Protein AF-A0A7W0QBA7-F1 (afdb_monomer_lite)

pLDDT: mean 81.93, std 11.98, range [43.34, 96.75]

Structure (mmCIF, N/CA/C/O backbone):
data_AF-A0A7W0QBA7-F1
#
_entry.id   AF-A0A7W0QBA7-F1
#
loop_
_atom_site.group_PDB
_atom_site.id
_atom_site.type_symbol
_atom_site.label_atom_id
_atom_site.label_alt_id
_atom_site.label_comp_id
_atom_site.label_asym_id
_atom_site.label_entity_id
_atom_site.label_seq_id
_atom_site.pdbx_PDB_ins_code
_atom_site.Cartn_x
_atom_site.Cartn_y
_atom_site.Cartn_z
_atom_site.occupancy
_atom_site.B_iso_or_equiv
_atom_site.auth_seq_id
_atom_site.auth_comp_id
_atom_site.auth_asym_id
_atom_site.auth_atom_id
_atom_site.pdbx_PDB_model_num
ATOM 1 N N . MET A 1 1 ? 15.907 11.287 4.618 1.00 43.34 1 MET A N 1
ATOM 2 C CA . MET A 1 1 ? 14.484 11.413 4.998 1.00 43.34 1 MET A CA 1
ATOM 3 C C . MET A 1 1 ? 13.878 12.520 4.151 1.00 43.34 1 MET A C 1
ATOM 5 O O . MET A 1 1 ? 14.626 13.444 3.851 1.00 43.34 1 MET A O 1
ATOM 9 N N . PRO A 1 2 ? 12.594 12.474 3.752 1.00 50.78 2 PRO A N 1
ATOM 10 C CA . PRO A 1 2 ? 11.915 13.724 3.436 1.00 50.78 2 PRO A CA 1
ATOM 11 C C . PRO A 1 2 ? 12.021 14.615 4.677 1.00 50.78 2 PRO A C 1
ATOM 13 O O . PRO A 1 2 ? 11.718 14.155 5.773 1.00 50.78 2 PRO A O 1
ATOM 16 N N . GLU A 1 3 ? 12.474 15.858 4.522 1.00 57.41 3 GLU A N 1
ATOM 17 C CA . GLU A 1 3 ? 12.770 16.772 5.644 1.00 57.41 3 GLU A CA 1
ATOM 18 C C . GLU A 1 3 ? 11.586 17.010 6.598 1.00 57.41 3 GLU A C 1
ATOM 20 O O . GLU A 1 3 ? 11.769 17.530 7.690 1.00 57.41 3 GLU A O 1
ATOM 25 N N . ARG A 1 4 ? 10.367 16.618 6.207 1.00 52.72 4 ARG A N 1
ATOM 26 C CA . ARG A 1 4 ? 9.116 16.909 6.919 1.00 52.72 4 ARG A CA 1
ATOM 27 C C . ARG A 1 4 ? 8.508 15.734 7.693 1.00 52.72 4 ARG A C 1
ATOM 29 O O . ARG A 1 4 ? 7.383 15.869 8.148 1.00 52.72 4 ARG A O 1
ATOM 36 N N . ALA A 1 5 ? 9.199 14.600 7.820 1.00 52.69 5 ALA A N 1
ATOM 37 C CA . ALA A 1 5 ? 8.672 13.432 8.542 1.00 52.69 5 ALA A CA 1
ATOM 38 C C . ALA A 1 5 ? 9.709 12.801 9.494 1.00 52.69 5 ALA A C 1
ATOM 40 O O . ALA A 1 5 ? 10.069 11.637 9.313 1.00 52.69 5 ALA A O 1
ATOM 41 N N . PRO A 1 6 ? 10.232 13.544 10.492 1.00 54.53 6 PRO A N 1
ATOM 42 C CA . PRO A 1 6 ? 11.179 12.997 11.467 1.00 54.53 6 PRO A CA 1
ATOM 43 C C . PRO A 1 6 ? 10.568 11.907 12.371 1.00 54.53 6 PRO A C 1
ATOM 45 O O . PRO A 1 6 ? 11.321 11.201 13.034 1.00 54.53 6 PRO A O 1
ATOM 48 N N . GLY A 1 7 ? 9.235 11.754 12.381 1.00 55.09 7 GLY A N 1
ATOM 49 C CA . GLY A 1 7 ? 8.490 10.814 13.226 1.00 55.09 7 GLY A CA 1
ATOM 50 C C . GLY A 1 7 ? 8.152 9.455 12.608 1.00 55.09 7 GLY A C 1
ATOM 51 O O . GLY A 1 7 ? 7.595 8.631 13.323 1.00 55.09 7 GLY A O 1
ATOM 52 N N . ALA A 1 8 ? 8.502 9.198 11.337 1.00 58.41 8 ALA A N 1
ATOM 53 C CA . ALA A 1 8 ? 8.069 7.997 10.613 1.00 58.41 8 ALA A CA 1
ATOM 54 C C . ALA A 1 8 ? 8.281 6.710 11.429 1.00 58.41 8 ALA A C 1
ATOM 56 O O . ALA A 1 8 ? 9.407 6.232 11.593 1.00 58.41 8 ALA A O 1
ATOM 57 N N . SER A 1 9 ? 7.174 6.148 11.909 1.00 68.69 9 SER A N 1
ATOM 58 C CA . SER A 1 9 ? 7.150 4.977 12.784 1.00 68.69 9 SER A CA 1
ATOM 59 C C . SER A 1 9 ? 7.519 3.681 12.057 1.00 68.69 9 SER A C 1
ATOM 61 O O . SER A 1 9 ? 7.937 2.717 12.699 1.00 68.69 9 SER A O 1
ATOM 63 N N . LEU A 1 10 ? 7.445 3.652 10.719 1.00 77.38 10 LEU A N 1
ATOM 64 C CA . LEU A 1 10 ? 7.872 2.509 9.915 1.00 77.38 10 LEU A CA 1
ATOM 65 C C . LEU A 1 10 ? 8.476 2.933 8.571 1.00 77.38 10 LEU A C 1
ATOM 67 O O . LEU A 1 10 ? 7.876 3.671 7.788 1.00 77.38 10 LEU A O 1
ATOM 71 N N . ARG A 1 11 ? 9.645 2.371 8.245 1.00 82.00 11 ARG A N 1
ATOM 72 C CA . ARG A 1 11 ? 10.256 2.488 6.918 1.00 82.00 11 ARG A CA 1
ATOM 73 C C . ARG A 1 11 ? 10.733 1.131 6.423 1.00 82.00 11 ARG A C 1
ATOM 75 O O . ARG A 1 11 ? 11.604 0.514 7.025 1.00 82.00 11 ARG A O 1
ATOM 82 N N . ILE A 1 12 ? 10.226 0.722 5.266 1.00 84.19 12 ILE A N 1
ATOM 83 C CA . ILE A 1 12 ? 10.642 -0.491 4.562 1.00 84.19 12 ILE A CA 1
ATOM 84 C C . ILE A 1 12 ? 11.197 -0.059 3.209 1.00 84.19 12 ILE A C 1
ATOM 86 O O . ILE A 1 12 ? 10.563 0.686 2.470 1.00 84.19 12 ILE A O 1
ATOM 90 N N . THR A 1 13 ? 12.414 -0.465 2.866 1.00 85.50 13 THR A N 1
ATOM 91 C CA . THR A 1 13 ? 12.974 -0.221 1.529 1.00 85.50 13 THR A CA 1
ATOM 92 C C . THR A 1 13 ? 13.579 -1.510 1.010 1.00 85.50 13 THR A C 1
ATOM 94 O O . THR A 1 13 ? 14.416 -2.107 1.677 1.00 85.50 13 THR A O 1
ATOM 97 N N . ALA A 1 14 ? 13.156 -1.920 -0.180 1.00 85.31 14 ALA A N 1
ATOM 98 C CA . ALA A 1 14 ? 13.616 -3.123 -0.844 1.00 85.31 14 ALA A CA 1
ATOM 99 C C . ALA A 1 14 ? 14.099 -2.773 -2.252 1.00 85.31 14 ALA A C 1
ATOM 101 O O . ALA A 1 14 ? 13.383 -2.158 -3.046 1.00 85.31 14 ALA A O 1
ATOM 102 N N . ARG A 1 15 ? 15.327 -3.184 -2.564 1.00 85.25 15 ARG A N 1
ATOM 103 C CA . ARG A 1 15 ? 15.776 -3.337 -3.948 1.00 85.25 15 ARG A CA 1
ATOM 104 C C . ARG A 1 15 ? 15.500 -4.775 -4.331 1.00 85.25 15 ARG A C 1
ATOM 106 O O . ARG A 1 15 ? 15.984 -5.681 -3.657 1.00 85.25 15 ARG A O 1
ATOM 113 N N . LEU A 1 16 ? 14.685 -4.972 -5.355 1.00 82.56 16 LEU A N 1
ATOM 114 C CA . LEU A 1 16 ? 14.249 -6.302 -5.739 1.00 82.56 16 LEU A CA 1
ATOM 115 C C . LEU A 1 16 ? 15.199 -6.819 -6.828 1.00 82.56 16 LEU A C 1
ATOM 117 O O . LEU A 1 16 ? 15.194 -6.266 -7.931 1.00 82.56 16 LEU A O 1
ATOM 121 N N . PRO A 1 17 ? 16.036 -7.841 -6.548 1.00 83.19 17 PRO A N 1
ATOM 122 C CA . PRO A 1 17 ? 16.798 -8.504 -7.601 1.00 83.19 17 PRO A CA 1
ATOM 123 C C . PRO A 1 17 ? 15.840 -9.158 -8.604 1.00 83.19 17 PRO A C 1
ATOM 125 O O . PRO A 1 17 ? 14.671 -9.390 -8.291 1.00 83.19 17 PRO A O 1
ATOM 128 N N . PHE A 1 18 ? 16.334 -9.472 -9.803 1.00 82.25 18 PHE A N 1
ATOM 129 C CA . PHE A 1 18 ? 15.514 -9.998 -10.899 1.00 82.25 18 PHE A CA 1
ATOM 130 C C . PHE A 1 18 ? 14.591 -11.150 -10.465 1.00 82.25 18 PHE A C 1
ATOM 132 O O . PHE A 1 18 ? 13.385 -11.076 -10.689 1.00 82.25 18 PHE A O 1
ATOM 139 N N . ASP A 1 19 ? 15.114 -12.141 -9.741 1.00 85.75 19 ASP A N 1
ATOM 140 C CA . ASP A 1 19 ? 14.324 -13.292 -9.288 1.00 85.75 19 ASP A CA 1
ATOM 141 C C . ASP A 1 19 ? 13.222 -12.908 -8.292 1.00 85.75 19 ASP A C 1
ATOM 143 O O . ASP A 1 19 ? 12.094 -13.391 -8.395 1.00 85.75 19 ASP A O 1
ATOM 147 N N . ALA A 1 20 ? 13.502 -11.980 -7.369 1.00 85.25 20 ALA A N 1
ATOM 148 C CA . ALA A 1 20 ? 12.498 -11.469 -6.435 1.00 85.25 20 ALA A CA 1
ATOM 149 C C . ALA A 1 20 ? 11.391 -10.699 -7.166 1.00 85.25 20 ALA A C 1
ATOM 151 O O . ALA A 1 20 ? 10.232 -10.750 -6.762 1.00 85.25 20 ALA A O 1
ATOM 152 N N . ARG A 1 21 ? 11.725 -10.022 -8.270 1.00 82.56 21 ARG A N 1
ATOM 153 C CA . ARG A 1 21 ? 10.746 -9.346 -9.131 1.00 82.56 21 ARG A CA 1
ATOM 154 C C . ARG A 1 21 ? 9.879 -10.339 -9.881 1.00 82.56 21 ARG A C 1
ATOM 156 O O . ARG A 1 21 ? 8.673 -10.142 -9.927 1.00 82.56 21 ARG A O 1
ATOM 163 N N . VAL A 1 22 ? 10.456 -11.417 -10.412 1.00 84.31 22 VAL A N 1
ATOM 164 C CA . VAL A 1 22 ? 9.692 -12.493 -11.063 1.00 84.31 22 VAL A CA 1
ATOM 165 C C . VAL A 1 22 ? 8.772 -13.190 -10.058 1.00 84.31 22 VAL A C 1
ATOM 167 O O . VAL A 1 22 ? 7.605 -13.440 -10.359 1.00 84.31 22 VAL A O 1
ATOM 170 N N . ALA A 1 23 ? 9.262 -13.474 -8.850 1.00 83.62 23 ALA A N 1
ATOM 171 C CA . ALA A 1 23 ? 8.455 -14.056 -7.784 1.00 83.62 23 ALA A CA 1
ATOM 172 C C . ALA A 1 23 ? 7.310 -13.121 -7.371 1.00 83.62 23 ALA A C 1
ATOM 174 O O . ALA A 1 23 ? 6.156 -13.551 -7.327 1.00 83.62 23 ALA A O 1
ATOM 175 N N . LEU A 1 24 ? 7.610 -11.835 -7.154 1.00 81.38 24 LEU A N 1
ATOM 176 C CA . LEU A 1 24 ? 6.609 -10.825 -6.825 1.00 81.38 24 LEU A CA 1
ATOM 177 C C . LEU A 1 24 ? 5.569 -10.718 -7.941 1.00 81.38 24 LEU A C 1
ATOM 179 O O . LEU A 1 24 ? 4.378 -10.804 -7.661 1.00 81.38 24 LEU A O 1
ATOM 183 N N . ALA A 1 25 ? 6.009 -10.617 -9.196 1.00 82.62 25 ALA A N 1
ATOM 184 C CA . ALA A 1 25 ? 5.168 -10.597 -10.388 1.00 82.62 25 ALA A CA 1
ATOM 185 C C . ALA A 1 25 ? 4.182 -11.769 -10.429 1.00 82.62 25 ALA A C 1
ATOM 187 O O . ALA A 1 25 ? 2.984 -11.563 -10.602 1.00 82.62 25 ALA A O 1
ATOM 188 N N . ARG A 1 26 ? 4.653 -12.993 -10.165 1.00 84.12 26 ARG A N 1
ATOM 189 C CA . ARG A 1 26 ? 3.795 -14.186 -10.106 1.00 84.12 26 ARG A CA 1
ATOM 190 C C . ARG A 1 26 ? 2.789 -14.142 -8.960 1.00 84.12 26 ARG A C 1
ATOM 192 O O . ARG A 1 26 ? 1.628 -14.462 -9.174 1.00 84.12 26 ARG A O 1
ATOM 199 N N . GLN A 1 27 ? 3.220 -13.749 -7.762 1.00 81.81 27 GLN A N 1
ATOM 200 C CA . GLN A 1 27 ? 2.350 -13.712 -6.579 1.00 81.81 27 GLN A CA 1
ATOM 201 C C . GLN A 1 27 ? 1.266 -12.640 -6.675 1.00 81.81 27 GLN A C 1
ATOM 203 O O . GLN A 1 27 ? 0.165 -12.815 -6.167 1.00 81.81 27 GLN A O 1
ATOM 208 N N . THR A 1 28 ? 1.590 -11.520 -7.314 1.00 73.56 28 THR A N 1
ATOM 209 C CA . THR A 1 28 ? 0.717 -10.342 -7.374 1.00 73.56 28 THR A CA 1
ATOM 210 C C . THR A 1 28 ? 0.006 -10.190 -8.718 1.00 73.56 28 THR A C 1
ATOM 212 O O . THR A 1 28 ? -0.803 -9.279 -8.878 1.00 73.56 28 THR A O 1
ATOM 215 N N . GLY A 1 29 ? 0.299 -11.061 -9.690 1.00 75.94 29 GLY A N 1
ATOM 216 C CA . GLY A 1 29 ? -0.197 -10.959 -11.064 1.00 75.94 29 GLY A CA 1
ATOM 217 C C . GLY A 1 29 ? 0.357 -9.753 -11.833 1.00 75.94 29 GLY A C 1
ATOM 218 O O . GLY A 1 29 ? -0.225 -9.346 -12.836 1.00 75.94 29 GLY A O 1
ATOM 219 N N . LEU A 1 30 ? 1.451 -9.143 -11.364 1.00 71.88 30 LEU A N 1
ATOM 220 C CA . LEU A 1 30 ? 2.077 -8.004 -12.034 1.00 71.88 30 LEU A CA 1
ATOM 221 C C . LEU A 1 30 ? 2.881 -8.507 -13.242 1.00 71.88 30 LEU A C 1
ATOM 223 O O . LEU A 1 30 ? 3.723 -9.381 -13.094 1.00 71.88 30 LEU A O 1
ATOM 227 N N . GLU A 1 31 ? 2.688 -7.927 -14.431 1.00 70.12 31 GLU A N 1
ATOM 228 C CA . GLU A 1 31 ? 3.501 -8.281 -15.614 1.00 70.12 31 GLU A CA 1
ATOM 229 C C . GLU A 1 31 ? 4.977 -7.882 -15.453 1.00 70.12 31 GLU A C 1
ATOM 231 O O . GLU A 1 31 ? 5.871 -8.534 -15.986 1.00 70.12 31 GLU A O 1
ATOM 236 N N . SER A 1 32 ? 5.233 -6.797 -14.718 1.00 75.62 32 SER A N 1
ATOM 237 C CA . SER A 1 32 ? 6.571 -6.331 -14.363 1.00 75.62 32 SER A CA 1
ATOM 238 C C . SER A 1 32 ? 6.547 -5.742 -12.957 1.00 75.62 32 SER A C 1
ATOM 240 O O . SER A 1 32 ? 5.783 -4.816 -12.670 1.00 75.62 32 SER A O 1
ATOM 242 N N . ALA A 1 33 ? 7.353 -6.312 -12.067 1.00 80.75 33 ALA A N 1
ATOM 243 C CA . ALA A 1 33 ? 7.516 -5.821 -10.707 1.00 80.75 33 ALA A CA 1
ATOM 244 C C . ALA A 1 33 ? 8.522 -4.656 -10.666 1.00 80.75 33 ALA A C 1
ATOM 246 O O . ALA A 1 33 ? 9.490 -4.657 -11.430 1.00 80.75 33 ALA A O 1
ATOM 247 N N . PRO A 1 34 ? 8.329 -3.672 -9.769 1.00 82.00 34 PRO A N 1
ATOM 248 C CA . PRO A 1 34 ? 9.211 -2.515 -9.690 1.00 82.00 34 PRO A CA 1
ATOM 249 C C . PRO A 1 34 ? 10.639 -2.924 -9.315 1.00 82.00 34 PRO A C 1
ATOM 251 O O . PRO A 1 34 ? 10.852 -3.852 -8.532 1.00 82.00 34 PRO A O 1
ATOM 254 N N . ALA A 1 35 ? 11.631 -2.204 -9.840 1.00 82.75 35 ALA A N 1
ATOM 255 C CA . ALA A 1 35 ? 13.036 -2.469 -9.526 1.00 82.75 35 ALA A CA 1
ATOM 256 C C . ALA A 1 35 ? 13.376 -2.114 -8.069 1.00 82.75 35 ALA A C 1
ATOM 258 O O . ALA A 1 35 ? 14.169 -2.786 -7.402 1.00 82.75 35 ALA A O 1
ATOM 259 N N . GLN A 1 36 ? 12.734 -1.065 -7.560 1.00 85.94 36 GLN A N 1
ATOM 260 C CA . GLN A 1 36 ? 12.857 -0.621 -6.183 1.00 85.94 36 GLN A CA 1
ATOM 261 C C . GLN A 1 36 ? 11.480 -0.269 -5.627 1.00 85.94 36 GLN A C 1
ATOM 263 O O . GLN A 1 36 ? 10.669 0.358 -6.308 1.00 85.94 36 GLN A O 1
ATOM 268 N N . LEU A 1 37 ? 11.258 -0.651 -4.371 1.00 87.19 37 LEU A N 1
ATOM 269 C CA . LEU A 1 37 ? 10.074 -0.320 -3.593 1.00 87.19 37 LEU A CA 1
ATOM 270 C C . LEU A 1 37 ? 10.510 0.318 -2.273 1.00 87.19 37 LEU A C 1
ATOM 272 O O . LEU A 1 37 ? 11.349 -0.225 -1.553 1.00 87.19 37 LEU A O 1
ATOM 276 N N . SER A 1 38 ? 9.945 1.471 -1.938 1.00 83.81 38 SER A N 1
ATOM 277 C CA . SER A 1 38 ? 10.137 2.105 -0.634 1.00 83.81 38 SER A CA 1
ATOM 278 C C . SER A 1 38 ? 8.783 2.474 -0.053 1.00 83.81 38 SER A C 1
ATOM 280 O O . SER A 1 38 ? 8.021 3.189 -0.693 1.00 83.81 38 SER A O 1
ATOM 282 N N . ILE A 1 39 ? 8.483 1.966 1.139 1.00 86.88 39 ILE A N 1
ATOM 283 C CA . ILE A 1 39 ? 7.248 2.209 1.876 1.00 86.88 39 ILE A CA 1
ATOM 284 C C . ILE A 1 39 ? 7.606 2.953 3.155 1.00 86.88 39 ILE A C 1
ATOM 286 O O . ILE A 1 39 ? 8.482 2.535 3.915 1.00 86.88 39 ILE A O 1
ATOM 290 N N . TRP A 1 40 ? 6.918 4.059 3.381 1.00 85.44 40 TRP A N 1
ATOM 291 C CA . TRP A 1 40 ? 7.046 4.888 4.566 1.00 85.44 40 TRP A CA 1
ATOM 292 C C . TRP A 1 40 ? 5.666 4.998 5.172 1.00 85.44 40 TRP A C 1
ATOM 294 O O . TRP A 1 40 ? 4.729 5.337 4.451 1.00 85.44 40 TRP A O 1
ATOM 304 N N . ALA A 1 41 ? 5.548 4.706 6.458 1.00 83.50 41 ALA A N 1
ATOM 305 C CA . ALA A 1 41 ? 4.332 4.946 7.201 1.00 83.50 41 ALA A CA 1
ATOM 306 C C . ALA A 1 41 ? 4.645 5.802 8.426 1.00 83.50 41 ALA A C 1
ATOM 308 O O . ALA A 1 41 ? 5.652 5.583 9.103 1.00 83.50 41 ALA A O 1
ATOM 309 N N . ASP A 1 42 ? 3.787 6.781 8.672 1.00 83.25 42 ASP A N 1
ATOM 310 C CA . ASP A 1 42 ? 3.828 7.602 9.872 1.00 83.25 42 ASP A CA 1
ATOM 311 C C . ASP A 1 42 ? 2.446 7.605 10.524 1.00 83.25 42 ASP A C 1
ATOM 313 O O . ASP A 1 42 ? 1.429 7.602 9.825 1.0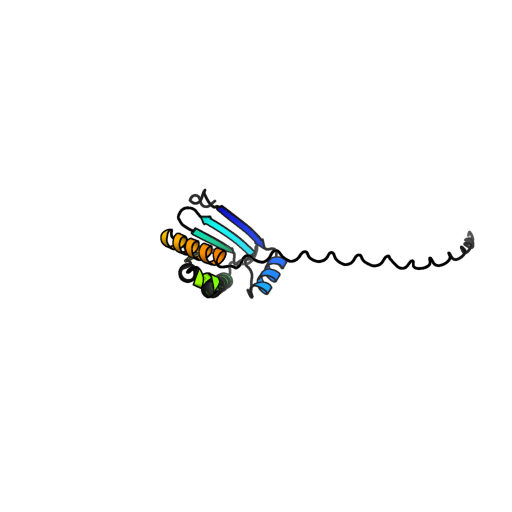0 83.25 42 ASP A O 1
ATOM 317 N N . VAL A 1 43 ? 2.439 7.546 11.853 1.00 78.12 43 VAL A N 1
ATOM 318 C CA . VAL A 1 43 ? 1.246 7.561 12.701 1.00 78.12 43 VAL A CA 1
ATOM 319 C C . VAL A 1 43 ? 1.546 8.559 13.806 1.00 78.12 43 VAL A C 1
ATOM 321 O O . VAL A 1 43 ? 2.242 8.227 14.766 1.00 78.12 43 VAL A O 1
ATOM 324 N N . VAL A 1 44 ? 1.045 9.779 13.648 1.00 73.62 44 VAL A N 1
ATOM 325 C CA . VAL A 1 44 ? 1.090 10.799 14.701 1.00 73.62 44 VAL A CA 1
ATOM 326 C C . VAL A 1 44 ? -0.353 11.173 15.026 1.00 73.62 44 VAL A C 1
ATOM 328 O O . VAL A 1 44 ? -1.002 10.456 15.783 1.00 73.62 44 VAL A O 1
ATOM 331 N N . ASP A 1 45 ? -0.887 12.208 14.375 1.00 78.75 45 ASP A N 1
ATOM 332 C CA . ASP A 1 45 ? -2.304 12.588 14.451 1.00 78.75 45 ASP A CA 1
ATOM 333 C C . ASP A 1 45 ? -3.099 12.073 13.244 1.00 78.75 45 ASP A C 1
ATOM 335 O O . ASP A 1 45 ? -4.308 11.861 13.309 1.00 78.75 45 ASP A O 1
ATOM 339 N N . ASP A 1 46 ? -2.418 11.847 12.126 1.00 82.31 46 ASP A N 1
ATOM 340 C CA . ASP A 1 46 ? -2.927 11.205 10.929 1.00 82.31 46 ASP A CA 1
ATOM 341 C C . ASP A 1 46 ? -2.102 9.955 10.604 1.00 82.31 46 ASP A C 1
ATOM 343 O O . ASP A 1 46 ? -1.088 9.652 11.236 1.00 82.31 46 ASP A O 1
ATOM 347 N N . PHE A 1 47 ? -2.592 9.180 9.639 1.00 86.88 47 PHE A N 1
ATOM 348 C CA . PHE A 1 47 ? -1.861 8.049 9.094 1.00 86.88 47 PHE A CA 1
ATOM 349 C C . PHE A 1 47 ? -1.557 8.300 7.628 1.00 86.88 47 PHE A C 1
ATOM 351 O O . PHE A 1 47 ? -2.467 8.502 6.817 1.00 86.88 47 PHE A O 1
ATOM 358 N N . VAL A 1 48 ? -0.277 8.254 7.272 1.00 89.31 48 VAL A N 1
ATOM 359 C CA . VAL A 1 48 ? 0.170 8.448 5.893 1.00 89.31 48 VAL A CA 1
ATOM 360 C C . VAL A 1 48 ? 1.047 7.285 5.472 1.00 89.31 48 VAL A C 1
ATOM 362 O O . VAL A 1 48 ? 2.042 7.002 6.125 1.00 89.31 48 VAL A O 1
ATOM 365 N N . ILE A 1 49 ? 0.711 6.659 4.341 1.00 89.94 49 ILE A N 1
ATOM 366 C CA . ILE A 1 49 ? 1.574 5.712 3.633 1.00 89.94 49 ILE A CA 1
ATOM 367 C C . ILE A 1 49 ? 2.093 6.379 2.360 1.00 89.94 49 ILE A C 1
ATOM 369 O O . ILE A 1 49 ? 1.310 6.825 1.518 1.00 89.94 49 ILE A O 1
ATOM 373 N N . ILE A 1 50 ? 3.412 6.388 2.184 1.00 89.00 50 ILE A N 1
ATOM 374 C CA . ILE A 1 50 ? 4.081 6.797 0.947 1.00 89.00 50 ILE A CA 1
ATOM 375 C C . ILE A 1 50 ? 4.769 5.578 0.345 1.00 89.00 50 ILE A C 1
ATOM 377 O O . ILE A 1 50 ? 5.612 4.959 0.989 1.00 89.00 50 ILE A O 1
ATOM 381 N N . ILE A 1 51 ? 4.419 5.257 -0.897 1.00 91.31 51 ILE A N 1
ATOM 382 C CA . ILE A 1 51 ? 4.994 4.161 -1.674 1.00 91.31 51 ILE A CA 1
ATOM 383 C C . ILE A 1 51 ? 5.710 4.759 -2.881 1.00 91.31 51 ILE A C 1
ATOM 385 O O . ILE A 1 51 ? 5.061 5.283 -3.785 1.00 91.31 51 ILE A O 1
ATOM 389 N N . ASP A 1 52 ? 7.033 4.658 -2.908 1.00 90.38 52 ASP A N 1
ATOM 390 C CA . ASP A 1 52 ? 7.851 4.997 -4.069 1.00 90.38 52 ASP A CA 1
ATOM 391 C C . ASP A 1 52 ? 8.208 3.714 -4.826 1.00 90.38 52 ASP A C 1
ATOM 393 O O . ASP A 1 52 ? 8.819 2.802 -4.262 1.00 90.38 52 ASP A O 1
ATOM 397 N N . ALA A 1 53 ? 7.826 3.656 -6.101 1.00 89.19 53 ALA A N 1
ATOM 398 C CA . ALA A 1 53 ? 8.106 2.544 -6.999 1.00 89.19 53 ALA A CA 1
ATOM 399 C C . ALA A 1 53 ? 8.816 3.045 -8.263 1.00 89.19 53 ALA A C 1
ATOM 401 O O . ALA A 1 53 ? 8.339 3.981 -8.910 1.00 89.19 53 ALA A O 1
ATOM 402 N N . ASP A 1 54 ? 9.938 2.418 -8.619 1.00 88.31 54 ASP A N 1
ATOM 403 C CA . ASP A 1 54 ? 10.649 2.697 -9.873 1.00 88.31 54 ASP A CA 1
ATOM 404 C C . ASP A 1 54 ? 10.231 1.699 -10.958 1.00 88.31 54 ASP A C 1
ATOM 406 O O . ASP A 1 54 ? 10.326 0.482 -10.770 1.00 88.31 54 ASP A O 1
ATOM 410 N N . ALA A 1 55 ? 9.756 2.226 -12.088 1.00 83.31 55 ALA A N 1
ATOM 411 C CA . ALA A 1 55 ? 9.325 1.444 -13.243 1.00 83.31 55 ALA A CA 1
ATOM 412 C C . ALA A 1 55 ? 10.482 1.004 -14.152 1.00 83.31 55 ALA A C 1
ATOM 414 O O . ALA A 1 55 ? 10.234 0.255 -15.095 1.00 83.31 55 ALA A O 1
ATOM 415 N N . ALA A 1 56 ? 11.697 1.519 -13.942 1.00 80.56 56 ALA A N 1
ATOM 416 C CA . ALA A 1 56 ? 12.835 1.246 -14.809 1.00 80.56 56 ALA A CA 1
ATOM 417 C C . ALA A 1 56 ? 13.873 0.341 -14.147 1.00 80.56 56 ALA A C 1
ATOM 419 O O . ALA A 1 56 ? 14.195 0.486 -12.967 1.00 80.56 56 ALA A O 1
ATOM 420 N N . ASP A 1 57 ? 14.449 -0.539 -14.960 1.00 66.75 57 ASP A N 1
ATOM 421 C CA . ASP A 1 57 ? 15.647 -1.276 -14.594 1.00 66.75 57 ASP A CA 1
ATOM 422 C C . ASP A 1 57 ? 16.900 -0.396 -14.704 1.00 66.75 57 ASP A C 1
ATOM 424 O O . ASP A 1 57 ? 16.975 0.477 -15.581 1.00 66.75 57 ASP A O 1
ATOM 428 N N . PRO A 1 58 ? 17.920 -0.621 -13.853 1.00 58.91 58 PRO A N 1
ATOM 429 C CA . PRO A 1 58 ? 19.216 0.023 -14.018 1.00 58.91 58 PRO A CA 1
ATOM 430 C C . PRO A 1 58 ? 19.783 -0.304 -15.409 1.00 58.91 58 PRO A C 1
ATOM 432 O O . PRO A 1 58 ? 20.164 -1.438 -15.676 1.00 58.91 58 PRO A O 1
ATOM 435 N N . GLY A 1 59 ? 19.826 0.691 -16.301 1.00 59.28 59 GLY A N 1
ATOM 436 C CA . GLY A 1 59 ? 20.348 0.549 -17.668 1.00 59.28 59 GLY A CA 1
ATOM 437 C C . GLY A 1 59 ? 19.296 0.559 -18.784 1.00 59.28 59 GLY A C 1
ATOM 438 O O . GLY A 1 59 ? 19.666 0.707 -19.949 1.00 59.28 59 GLY A O 1
ATOM 439 N N . GLU A 1 60 ? 17.997 0.492 -18.472 1.00 67.44 60 GLU A N 1
ATOM 440 C CA . GLU A 1 60 ? 16.953 0.650 -19.489 1.00 67.44 60 GLU A CA 1
ATOM 441 C C . GLU A 1 60 ? 16.687 2.125 -19.826 1.00 67.44 60 GLU A C 1
ATOM 443 O O . GLU A 1 60 ? 16.660 3.015 -18.970 1.00 67.44 60 GLU A O 1
ATOM 448 N N . LYS A 1 61 ? 16.443 2.408 -21.113 1.00 68.81 61 LYS A N 1
ATOM 449 C CA . LYS A 1 61 ? 16.015 3.745 -21.545 1.00 68.81 61 LYS A CA 1
ATOM 450 C C . LYS A 1 61 ? 14.647 4.049 -20.934 1.00 68.81 61 LYS A C 1
ATOM 452 O O . LYS A 1 61 ? 13.725 3.250 -21.064 1.00 68.81 61 LYS A O 1
ATOM 457 N N . LYS A 1 62 ? 14.504 5.237 -20.331 1.00 68.62 62 LYS A N 1
ATOM 458 C CA . LYS A 1 62 ? 13.270 5.745 -19.698 1.00 68.62 62 LYS A CA 1
ATOM 459 C C . LYS A 1 62 ? 12.044 5.534 -20.600 1.00 68.62 62 LYS A C 1
ATOM 461 O O . LYS A 1 62 ? 11.758 6.351 -21.476 1.00 68.62 62 LYS A O 1
ATOM 466 N N . SER A 1 63 ? 11.303 4.449 -20.382 1.00 76.75 63 SER A N 1
ATOM 467 C CA . SER A 1 63 ? 10.131 4.115 -21.187 1.00 76.75 63 SER A CA 1
ATOM 468 C C . SER A 1 63 ? 8.877 4.703 -20.551 1.00 76.75 63 SER A C 1
ATOM 470 O O . SER A 1 63 ? 8.394 4.222 -19.526 1.00 76.75 63 SER A O 1
ATOM 472 N N . ARG A 1 64 ? 8.292 5.728 -21.190 1.00 83.19 64 ARG A N 1
ATOM 473 C CA . ARG A 1 64 ? 6.980 6.282 -20.792 1.00 83.19 64 ARG A CA 1
ATOM 474 C C . ARG A 1 64 ? 5.899 5.197 -20.703 1.00 83.19 64 ARG A C 1
ATOM 476 O O . ARG A 1 64 ? 4.981 5.311 -19.896 1.00 83.19 64 ARG A O 1
ATOM 483 N N . ARG A 1 65 ? 6.022 4.136 -21.511 1.00 84.81 65 ARG A N 1
ATOM 484 C CA . ARG A 1 65 ? 5.096 2.998 -21.528 1.00 84.81 65 ARG A CA 1
ATOM 485 C C . ARG A 1 65 ? 5.198 2.149 -20.259 1.00 84.81 65 ARG A C 1
ATOM 487 O O . ARG A 1 65 ? 4.163 1.739 -19.748 1.00 84.81 65 ARG A O 1
ATOM 494 N N . ALA A 1 66 ? 6.407 1.915 -19.741 1.00 83.88 66 ALA A N 1
ATOM 495 C CA . ALA A 1 66 ? 6.606 1.184 -18.485 1.00 83.88 66 ALA A CA 1
ATOM 496 C C . ALA A 1 66 ? 5.989 1.941 -17.301 1.00 83.88 66 ALA A C 1
ATOM 498 O O . ALA A 1 66 ? 5.237 1.363 -16.521 1.00 83.88 66 ALA A O 1
ATOM 499 N N . LEU A 1 67 ? 6.200 3.261 -17.246 1.00 87.50 67 LEU A N 1
ATOM 500 C CA . LEU A 1 67 ? 5.599 4.122 -16.227 1.00 87.50 67 LEU A CA 1
ATOM 501 C C . LEU A 1 67 ? 4.063 4.096 -16.274 1.00 87.50 67 LEU A C 1
ATOM 503 O O . LEU A 1 67 ? 3.419 3.923 -15.245 1.00 87.50 67 LEU A O 1
ATOM 507 N N . ALA A 1 68 ? 3.468 4.246 -17.461 1.00 89.38 68 ALA A N 1
ATOM 508 C CA . ALA A 1 68 ? 2.012 4.221 -17.610 1.00 89.38 68 ALA A CA 1
ATOM 509 C C . ALA A 1 68 ? 1.410 2.875 -17.171 1.00 89.38 68 ALA A C 1
ATOM 511 O O . ALA A 1 68 ? 0.384 2.852 -16.497 1.00 89.38 68 ALA A O 1
ATOM 512 N N . ARG A 1 69 ? 2.072 1.758 -17.502 1.00 86.81 69 ARG A N 1
ATOM 513 C CA . ARG A 1 69 ? 1.660 0.418 -17.056 1.00 86.81 69 ARG A CA 1
ATOM 514 C C . ARG A 1 69 ? 1.730 0.279 -15.539 1.00 86.81 69 ARG A C 1
ATOM 516 O O . ARG A 1 69 ? 0.735 -0.113 -14.937 1.00 86.81 69 ARG A O 1
ATOM 523 N N . LEU A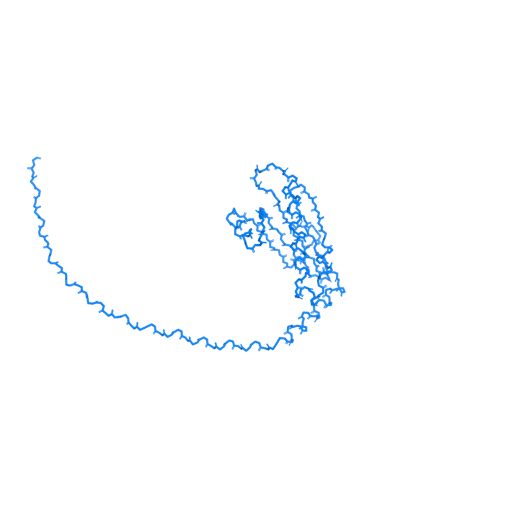 1 70 ? 2.856 0.658 -14.925 1.00 87.62 70 LEU A N 1
ATOM 524 C CA . LEU A 1 70 ? 3.011 0.610 -13.471 1.00 87.62 70 LEU A CA 1
ATOM 525 C C . LEU A 1 70 ? 1.945 1.466 -12.772 1.00 87.62 70 LEU A C 1
ATOM 527 O O . LEU A 1 70 ? 1.372 1.038 -11.775 1.00 87.62 70 LEU A O 1
ATOM 531 N N . GLU A 1 71 ? 1.618 2.641 -13.319 1.00 92.31 71 GLU A N 1
ATOM 532 C CA . GLU A 1 71 ? 0.534 3.473 -12.793 1.00 92.31 71 GLU A CA 1
ATOM 533 C C . GLU A 1 71 ? -0.812 2.741 -12.826 1.00 92.31 71 GLU A C 1
ATOM 535 O O . GLU A 1 71 ? -1.500 2.676 -11.806 1.00 92.31 71 GLU A O 1
ATOM 540 N N . THR A 1 72 ? -1.194 2.188 -13.981 1.00 92.44 72 THR A N 1
ATOM 541 C CA . THR A 1 72 ? -2.442 1.428 -14.131 1.00 92.44 72 THR A CA 1
ATOM 542 C C . THR A 1 72 ? -2.502 0.259 -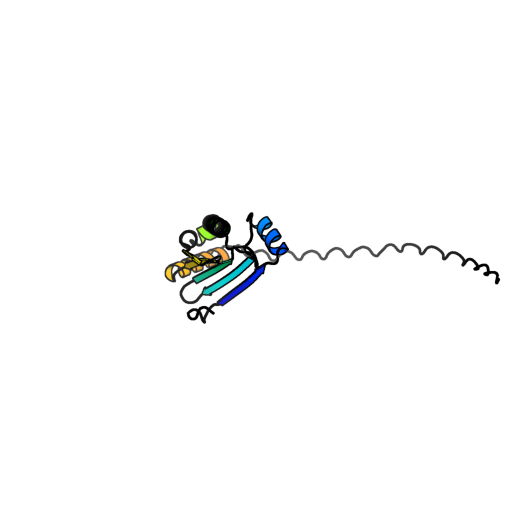13.152 1.00 92.44 72 THR A C 1
ATOM 544 O O . THR A 1 72 ? -3.539 0.041 -12.528 1.00 92.44 72 THR A O 1
ATOM 547 N N . MET A 1 73 ? -1.386 -0.446 -12.965 1.00 88.94 73 MET A N 1
ATOM 548 C CA . MET A 1 73 ? -1.276 -1.576 -12.044 1.00 88.94 73 MET A CA 1
ATOM 549 C C . MET A 1 73 ? -1.437 -1.146 -10.585 1.00 88.94 73 MET A C 1
ATOM 551 O O . MET A 1 73 ? -2.242 -1.735 -9.868 1.00 88.94 73 MET A O 1
ATOM 555 N N . ILE A 1 74 ? -0.757 -0.081 -10.151 1.00 92.00 74 ILE A N 1
ATOM 556 C CA . ILE A 1 74 ? -0.910 0.448 -8.788 1.00 92.00 74 ILE A CA 1
ATOM 557 C C . ILE A 1 74 ? -2.359 0.893 -8.548 1.00 92.00 74 ILE A C 1
ATOM 559 O O . ILE A 1 74 ? -2.930 0.587 -7.504 1.00 92.00 74 ILE A O 1
ATOM 563 N N . ARG A 1 75 ? -2.999 1.557 -9.521 1.00 94.12 75 ARG A N 1
ATOM 564 C CA . ARG A 1 75 ? -4.421 1.929 -9.410 1.00 94.12 75 ARG A CA 1
ATOM 565 C C . ARG A 1 75 ? -5.331 0.711 -9.292 1.00 94.12 75 ARG A C 1
ATOM 567 O O . ARG A 1 75 ? -6.273 0.747 -8.506 1.00 94.12 75 ARG A O 1
ATOM 574 N N . ALA A 1 76 ? -5.075 -0.342 -10.065 1.00 91.62 76 ALA A N 1
ATOM 575 C CA . ALA A 1 76 ? -5.836 -1.581 -9.978 1.00 91.62 76 ALA A CA 1
ATOM 576 C C . ALA A 1 76 ? -5.663 -2.240 -8.601 1.00 91.62 76 ALA A C 1
ATOM 578 O O . ALA A 1 76 ? -6.660 -2.558 -7.960 1.00 91.62 76 ALA A O 1
ATOM 579 N N . ALA A 1 77 ? -4.429 -2.344 -8.101 1.00 91.25 77 ALA A N 1
ATOM 580 C CA . ALA A 1 77 ? -4.139 -2.899 -6.780 1.00 91.25 77 ALA A CA 1
ATOM 581 C C . ALA A 1 77 ? -4.820 -2.107 -5.653 1.00 91.25 77 ALA A C 1
ATOM 583 O O . ALA A 1 77 ? -5.434 -2.695 -4.768 1.00 91.25 77 ALA A O 1
ATOM 584 N N . LEU A 1 78 ? -4.787 -0.771 -5.713 1.00 93.88 78 LEU A N 1
ATOM 585 C CA . LEU A 1 78 ? -5.482 0.086 -4.748 1.00 93.88 78 LEU A CA 1
ATOM 586 C C . LEU A 1 78 ? -7.001 -0.110 -4.771 1.00 93.88 78 LEU A C 1
ATOM 588 O O . LEU A 1 78 ? -7.623 -0.055 -3.716 1.00 93.88 78 LEU A O 1
ATOM 592 N N . ARG A 1 79 ? -7.601 -0.343 -5.945 1.00 94.75 79 ARG A N 1
ATOM 593 C CA . ARG A 1 79 ? -9.038 -0.643 -6.065 1.00 94.75 79 ARG A CA 1
ATOM 594 C C . ARG A 1 79 ? -9.376 -2.003 -5.472 1.00 94.75 79 ARG A C 1
ATOM 596 O O . ARG A 1 79 ? -10.276 -2.075 -4.649 1.00 94.75 79 ARG A O 1
ATOM 603 N N . VAL A 1 80 ? -8.614 -3.040 -5.822 1.00 93.19 80 VAL A N 1
ATOM 604 C CA . VAL A 1 80 ? -8.780 -4.381 -5.241 1.00 93.19 80 VAL A CA 1
ATOM 605 C C . VAL A 1 80 ? -8.677 -4.313 -3.717 1.00 93.19 80 VAL A C 1
ATOM 607 O O . VAL A 1 80 ? -9.536 -4.842 -3.020 1.00 93.19 80 VAL A O 1
ATOM 610 N N . LEU A 1 81 ? -7.685 -3.587 -3.192 1.00 92.88 81 LEU A N 1
ATOM 611 C CA . LEU A 1 81 ? -7.535 -3.389 -1.754 1.00 92.88 81 LEU A CA 1
ATOM 612 C C . LEU A 1 81 ? -8.687 -2.571 -1.155 1.00 92.88 81 LEU A C 1
ATOM 614 O O . LEU A 1 81 ? -9.136 -2.877 -0.060 1.00 92.88 81 LEU A O 1
ATOM 618 N N . ALA A 1 82 ? -9.193 -1.555 -1.858 1.00 94.62 82 ALA A N 1
ATOM 619 C CA . ALA A 1 82 ? -10.350 -0.777 -1.416 1.00 94.62 82 ALA A CA 1
ATOM 620 C C . ALA A 1 82 ? -11.635 -1.616 -1.351 1.00 94.62 82 ALA A C 1
ATOM 622 O O . ALA A 1 82 ? -12.505 -1.334 -0.522 1.00 94.62 82 ALA A O 1
ATOM 623 N N . ASP A 1 83 ? -11.744 -2.632 -2.204 1.00 94.75 83 ASP A N 1
ATOM 624 C CA . ASP A 1 83 ? -12.871 -3.557 -2.267 1.00 94.75 83 ASP A CA 1
ATOM 625 C C . ASP A 1 83 ? -12.755 -4.745 -1.307 1.00 94.75 83 ASP A C 1
ATOM 627 O O . ASP A 1 83 ? -13.752 -5.437 -1.084 1.00 94.75 83 ASP A O 1
ATOM 631 N N . ALA A 1 84 ? -11.584 -4.949 -0.699 1.00 94.62 84 ALA A N 1
ATOM 632 C CA . ALA A 1 84 ? -11.375 -5.989 0.296 1.00 94.62 84 ALA A CA 1
ATOM 633 C C . ALA A 1 84 ? -12.351 -5.815 1.482 1.00 94.62 84 ALA A C 1
ATOM 635 O O . ALA A 1 84 ? -12.554 -4.683 1.949 1.00 94.62 84 ALA A O 1
ATOM 636 N N . PRO A 1 85 ? -12.961 -6.904 1.994 1.00 93.38 85 PRO A N 1
ATOM 637 C CA . PRO A 1 85 ? -13.898 -6.842 3.114 1.00 93.38 85 PRO A CA 1
ATOM 638 C C . PRO A 1 85 ? -13.329 -6.095 4.320 1.00 93.38 85 PRO A C 1
ATOM 640 O O . PRO A 1 85 ? -14.000 -5.238 4.889 1.00 93.38 85 PRO A O 1
ATOM 643 N N . GLU A 1 86 ? -12.067 -6.340 4.659 1.00 92.81 86 GLU A N 1
ATOM 644 C CA . GLU A 1 86 ? -11.371 -5.711 5.777 1.00 92.81 86 GLU A CA 1
ATOM 645 C C . GLU A 1 86 ? -11.272 -4.196 5.577 1.00 92.81 86 GLU A C 1
ATOM 647 O O . GLU A 1 86 ? -11.600 -3.421 6.475 1.00 92.81 86 GLU A O 1
ATOM 652 N N . ALA A 1 87 ? -10.899 -3.751 4.374 1.00 93.69 87 ALA A N 1
ATOM 653 C CA . ALA A 1 87 ? -10.816 -2.331 4.054 1.00 93.69 87 ALA A CA 1
ATOM 654 C C . ALA A 1 87 ? -12.190 -1.651 4.104 1.00 93.69 87 ALA A C 1
ATOM 656 O O . ALA A 1 87 ? -12.298 -0.527 4.604 1.00 93.69 87 ALA A O 1
ATOM 657 N N . ARG A 1 88 ? -13.247 -2.326 3.636 1.00 95.19 88 ARG A N 1
ATOM 658 C CA . ARG A 1 88 ? -14.625 -1.813 3.696 1.00 95.19 88 ARG A CA 1
ATOM 659 C C . ARG A 1 88 ? -15.122 -1.693 5.129 1.00 95.19 88 ARG A C 1
ATOM 661 O O . ARG A 1 88 ? -15.648 -0.643 5.499 1.00 95.19 88 ARG A O 1
ATOM 668 N N . VAL A 1 89 ? -14.908 -2.724 5.945 1.00 94.69 89 VAL A N 1
ATOM 669 C CA . VAL A 1 89 ? -15.308 -2.727 7.357 1.00 94.69 89 VAL A CA 1
ATOM 670 C C . VAL A 1 89 ? -14.570 -1.623 8.113 1.00 94.69 89 VAL A C 1
ATOM 672 O O . VAL A 1 89 ? -15.202 -0.801 8.778 1.00 94.69 89 VAL A O 1
ATOM 675 N N . LEU A 1 90 ? -13.253 -1.506 7.928 1.00 95.00 90 LEU A N 1
ATOM 676 C CA . LEU A 1 90 ? -12.454 -0.433 8.528 1.00 95.00 90 LEU A CA 1
ATOM 677 C C . LEU A 1 90 ? -12.809 0.958 7.975 1.00 95.00 90 LEU A C 1
ATOM 679 O O . LEU A 1 90 ? -12.548 1.969 8.621 1.00 95.00 90 LEU A O 1
ATOM 683 N N . GLY A 1 91 ? -13.459 1.034 6.812 1.00 95.19 91 GLY A N 1
ATOM 684 C CA . GLY A 1 91 ? -13.813 2.286 6.148 1.00 95.19 91 GLY A CA 1
ATOM 685 C C . GLY A 1 91 ? -12.638 2.936 5.416 1.00 95.19 91 GLY A C 1
ATOM 686 O O . GLY A 1 91 ? -12.644 4.147 5.224 1.00 95.19 91 GLY A O 1
ATOM 687 N N . LEU A 1 92 ? -11.626 2.163 5.021 1.00 95.69 92 LEU A N 1
ATOM 688 C CA . LEU A 1 92 ? -10.425 2.632 4.320 1.00 95.69 92 LEU A CA 1
ATOM 689 C C . LEU A 1 92 ? -10.623 2.792 2.805 1.00 95.69 92 LEU A C 1
ATOM 691 O O . LEU A 1 92 ? -9.804 3.442 2.151 1.00 95.69 92 LEU A O 1
ATOM 695 N N . SER A 1 93 ? -11.708 2.253 2.239 1.00 95.75 93 SER A N 1
ATOM 696 C CA . SER A 1 93 ? -11.963 2.242 0.791 1.00 95.75 93 SER A CA 1
ATOM 697 C C . SER A 1 93 ? -11.864 3.631 0.153 1.00 95.75 93 SER A C 1
ATOM 699 O O . SER A 1 93 ? -11.256 3.784 -0.905 1.00 95.75 93 SER A O 1
ATOM 701 N N . SER A 1 94 ? -12.393 4.671 0.810 1.00 93.94 94 SER A N 1
ATOM 702 C CA . SER A 1 94 ? -12.334 6.042 0.291 1.00 93.94 94 SER A CA 1
ATOM 703 C C . SER A 1 94 ? -10.914 6.603 0.255 1.00 93.94 94 SER A C 1
ATOM 705 O O . SER A 1 94 ? -10.566 7.317 -0.682 1.00 93.94 94 SER A O 1
ATOM 707 N N . SER A 1 95 ? -10.089 6.292 1.255 1.00 94.81 95 SER A N 1
ATOM 708 C CA . SER A 1 95 ? -8.707 6.778 1.335 1.00 94.81 95 SER A CA 1
ATOM 709 C C . SER A 1 95 ? -7.824 6.088 0.300 1.00 94.81 95 SER A C 1
ATOM 711 O O . SER A 1 95 ? -7.015 6.743 -0.354 1.00 94.81 95 SER A O 1
ATOM 713 N N . LEU A 1 96 ? -8.049 4.790 0.077 1.00 95.81 96 LEU A N 1
ATOM 714 C CA . LEU A 1 96 ? -7.390 4.014 -0.974 1.00 95.81 96 LEU A CA 1
ATOM 715 C C . LEU A 1 96 ? -7.807 4.481 -2.377 1.00 95.81 96 LEU A C 1
ATOM 717 O O . LEU A 1 96 ? -6.954 4.693 -3.236 1.00 95.81 96 LEU A O 1
ATOM 721 N N . ALA A 1 97 ? -9.100 4.731 -2.604 1.00 93.06 97 ALA A N 1
ATOM 722 C CA . ALA A 1 97 ? -9.604 5.237 -3.883 1.00 93.06 97 ALA A CA 1
ATOM 723 C C . ALA A 1 97 ? -9.111 6.660 -4.202 1.00 93.06 97 ALA A C 1
ATOM 725 O O . ALA A 1 97 ? -8.929 7.011 -5.368 1.00 93.06 97 ALA A O 1
ATOM 726 N N . ARG A 1 98 ? -8.882 7.481 -3.168 1.00 93.94 98 ARG A N 1
ATOM 727 C CA . ARG A 1 98 ? -8.376 8.859 -3.283 1.00 93.94 98 ARG A CA 1
ATOM 728 C C . ARG A 1 98 ? -6.854 8.959 -3.190 1.00 93.94 98 ARG A C 1
ATOM 730 O O . ARG A 1 98 ? -6.340 10.076 -3.105 1.00 93.94 98 ARG A O 1
ATOM 737 N N . ALA A 1 99 ? -6.140 7.834 -3.217 1.00 96.69 99 ALA A N 1
ATOM 738 C CA . ALA A 1 99 ? -4.686 7.830 -3.184 1.00 96.69 99 ALA A CA 1
ATOM 739 C C . ALA A 1 99 ? -4.116 8.741 -4.281 1.00 96.69 99 ALA A C 1
ATOM 741 O O . ALA A 1 99 ? -4.480 8.658 -5.461 1.00 96.69 99 ALA A O 1
ATOM 742 N N . ARG A 1 100 ? -3.207 9.633 -3.889 1.00 96.75 100 ARG A N 1
ATOM 743 C CA . ARG A 1 100 ? -2.570 10.571 -4.810 1.00 96.75 100 ARG A CA 1
ATOM 744 C C . ARG A 1 100 ? -1.364 9.900 -5.445 1.00 96.75 100 ARG A C 1
ATOM 746 O O . ARG A 1 100 ? -0.498 9.399 -4.742 1.00 96.75 100 ARG A O 1
ATOM 753 N N . MET A 1 101 ? -1.273 9.957 -6.768 1.00 96.25 101 MET A N 1
ATOM 754 C CA . MET A 1 101 ? -0.117 9.455 -7.510 1.00 96.25 101 MET A CA 1
ATOM 755 C C . MET A 1 101 ? 0.631 10.616 -8.159 1.00 96.25 101 MET A C 1
ATOM 757 O O . MET A 1 101 ? 0.028 11.446 -8.839 1.00 96.25 101 MET A O 1
ATOM 761 N N . ILE A 1 102 ? 1.941 10.681 -7.942 1.00 95.69 102 ILE A N 1
ATOM 762 C CA . ILE A 1 102 ? 2.839 11.695 -8.495 1.00 95.69 102 ILE A CA 1
ATOM 763 C C . ILE A 1 102 ? 3.895 10.973 -9.330 1.00 95.69 102 ILE A C 1
ATOM 765 O O . ILE A 1 102 ? 4.592 10.091 -8.835 1.00 95.69 102 ILE A O 1
ATOM 769 N N . LYS A 1 103 ? 4.006 11.351 -10.603 1.00 94.00 103 LYS A N 1
ATOM 770 C CA . LYS A 1 103 ? 4.969 10.789 -11.556 1.00 94.00 103 LYS A CA 1
ATOM 771 C C . LYS A 1 103 ? 6.191 11.698 -11.654 1.00 94.00 103 LYS A C 1
ATOM 773 O O . LYS A 1 103 ? 6.035 12.884 -11.940 1.00 94.00 103 LYS A O 1
ATOM 778 N N . GLN A 1 104 ? 7.388 11.157 -11.447 1.00 89.81 104 GLN A N 1
ATOM 779 C CA . GLN A 1 104 ? 8.655 11.886 -11.571 1.00 89.81 104 GLN A CA 1
ATOM 780 C C . GLN A 1 104 ? 9.695 11.018 -12.289 1.00 89.81 104 GLN A C 1
ATOM 782 O O . GLN A 1 104 ? 10.278 10.105 -11.714 1.00 89.81 104 GLN A O 1
ATOM 787 N N . GLY A 1 105 ? 9.939 11.285 -13.574 1.00 88.50 105 GLY A N 1
ATOM 788 C CA . GLY A 1 105 ? 10.835 10.449 -14.376 1.00 88.50 105 GLY A CA 1
ATOM 789 C C . GLY A 1 105 ? 10.288 9.026 -14.526 1.00 88.50 105 GLY A C 1
ATOM 790 O O . GLY A 1 105 ? 9.236 8.845 -15.131 1.00 88.50 105 GLY A O 1
ATOM 791 N N . THR A 1 106 ? 11.009 8.033 -14.005 1.00 88.38 106 THR A N 1
ATOM 792 C CA . THR A 1 106 ? 10.600 6.613 -13.973 1.00 88.38 106 THR A CA 1
ATOM 793 C C . THR A 1 106 ? 9.916 6.223 -12.662 1.00 88.38 106 THR A C 1
ATOM 795 O O . THR A 1 106 ? 9.420 5.107 -12.535 1.00 88.38 106 THR A O 1
ATOM 798 N N . TRP A 1 107 ? 9.834 7.159 -11.714 1.00 90.69 107 TRP A N 1
ATOM 799 C CA . TRP A 1 107 ? 9.276 6.933 -10.392 1.00 90.69 107 TRP A CA 1
ATOM 800 C C . TRP A 1 107 ? 7.795 7.274 -10.339 1.00 90.69 107 TRP A C 1
ATOM 802 O O . TRP A 1 107 ? 7.338 8.292 -10.874 1.00 90.69 107 TRP A O 1
ATOM 812 N N . ILE A 1 108 ? 7.062 6.440 -9.611 1.00 93.88 108 ILE A N 1
ATOM 813 C CA . ILE A 1 108 ? 5.705 6.708 -9.162 1.00 93.88 108 ILE A CA 1
ATOM 814 C C . ILE A 1 108 ? 5.721 6.768 -7.645 1.00 93.88 108 ILE A C 1
ATOM 816 O O . ILE A 1 108 ? 6.019 5.779 -6.980 1.00 93.88 108 ILE A O 1
ATOM 820 N N . ARG A 1 109 ? 5.342 7.928 -7.113 1.00 95.12 109 ARG A N 1
ATOM 821 C CA . ARG A 1 109 ? 5.031 8.112 -5.702 1.00 95.12 109 ARG A CA 1
ATOM 822 C C . ARG A 1 109 ? 3.532 7.997 -5.501 1.00 95.12 109 ARG A C 1
ATOM 824 O O . ARG A 1 109 ? 2.778 8.806 -6.040 1.00 95.12 109 ARG A O 1
ATOM 831 N N . THR A 1 110 ? 3.109 7.035 -4.703 1.00 96.12 110 THR A N 1
ATOM 832 C CA . THR A 1 110 ? 1.716 6.837 -4.302 1.00 96.12 110 THR A CA 1
ATOM 833 C C . THR A 1 110 ? 1.563 7.228 -2.844 1.00 96.12 110 THR A C 1
ATOM 835 O O . THR A 1 110 ? 2.318 6.760 -2.000 1.00 96.12 110 THR A O 1
ATOM 838 N N . ILE A 1 111 ? 0.608 8.103 -2.548 1.00 94.94 111 ILE A N 1
ATOM 839 C CA . ILE A 1 111 ? 0.364 8.646 -1.214 1.00 94.94 111 ILE A CA 1
ATOM 840 C C . ILE A 1 111 ? -1.059 8.285 -0.811 1.00 94.94 111 ILE A C 1
ATOM 842 O O . ILE A 1 111 ? -2.018 8.723 -1.452 1.00 94.94 111 ILE A O 1
ATOM 846 N N . VAL A 1 112 ? -1.189 7.515 0.262 1.00 95.81 112 VAL A N 1
ATOM 847 C CA . VAL A 1 112 ? -2.460 7.233 0.931 1.00 95.81 112 VAL A CA 1
ATOM 848 C C . VAL A 1 112 ? -2.441 7.989 2.249 1.00 95.81 112 VAL A C 1
ATOM 850 O O . VAL A 1 112 ? -1.537 7.785 3.049 1.00 95.81 112 VAL A O 1
ATOM 853 N N . ALA A 1 113 ? -3.416 8.865 2.467 1.00 93.69 113 ALA A N 1
ATOM 854 C CA . ALA A 1 113 ? -3.529 9.639 3.698 1.00 93.69 113 ALA A CA 1
ATOM 855 C C . ALA A 1 113 ? -4.890 9.389 4.352 1.00 93.69 113 ALA A C 1
ATOM 857 O O . ALA A 1 113 ? -5.925 9.370 3.679 1.00 93.69 113 ALA A O 1
ATOM 858 N N . VAL A 1 114 ? -4.882 9.213 5.667 1.00 93.38 114 VAL A N 1
ATOM 859 C CA . VAL A 1 114 ? -6.055 9.031 6.519 1.00 93.38 114 VAL A CA 1
ATOM 860 C C . VAL A 1 114 ? -5.973 10.087 7.613 1.00 93.38 114 VAL A C 1
ATOM 862 O O . VAL A 1 114 ? -5.162 9.978 8.525 1.00 93.38 114 VAL A O 1
ATOM 865 N N . GLY A 1 115 ? -6.802 11.126 7.505 1.00 91.81 115 GLY A N 1
ATOM 866 C CA . GLY A 1 115 ? -6.808 12.223 8.475 1.00 91.81 115 GLY A CA 1
ATOM 867 C C . GLY A 1 115 ? -7.302 11.799 9.869 1.00 91.81 115 GLY A C 1
ATOM 868 O O . GLY A 1 115 ? -7.957 10.760 9.992 1.00 91.81 115 GLY A O 1
ATOM 869 N N . PRO A 1 116 ? -7.097 12.634 10.902 1.00 89.69 116 PRO A N 1
ATOM 870 C CA . PRO A 1 116 ? -7.288 12.287 12.318 1.00 89.69 116 PRO A CA 1
ATOM 871 C C . PRO A 1 116 ? -8.678 11.740 12.648 1.00 89.69 116 PRO A C 1
ATOM 873 O O . PRO A 1 116 ? -8.823 10.643 13.184 1.00 89.69 116 PRO A O 1
ATOM 876 N N . ALA A 1 117 ? -9.735 12.455 12.247 1.00 92.06 117 ALA A N 1
ATOM 877 C CA . ALA A 1 117 ? -11.113 12.032 12.510 1.00 92.06 117 ALA A CA 1
ATOM 878 C C . ALA A 1 117 ? -11.472 10.705 11.817 1.00 92.06 117 ALA A C 1
ATOM 880 O O . ALA A 1 117 ? -12.344 9.966 12.271 1.00 92.06 117 ALA A O 1
ATOM 881 N N . HIS A 1 118 ? -10.833 10.402 10.684 1.00 93.38 118 HIS A N 1
ATOM 882 C CA . HIS A 1 118 ? -11.027 9.129 9.997 1.00 93.38 118 HIS A CA 1
ATOM 883 C C . HIS A 1 118 ? -10.206 8.027 10.659 1.00 93.38 118 HIS A C 1
ATOM 885 O O . HIS A 1 118 ? -10.745 6.950 10.896 1.00 93.38 118 HIS A O 1
ATOM 891 N N . LEU A 1 119 ? -8.961 8.316 11.029 1.00 92.25 119 LEU A N 1
ATOM 892 C CA . LEU A 1 119 ? -8.086 7.384 11.724 1.00 92.25 119 LEU A CA 1
ATOM 893 C C . LEU A 1 119 ? -8.707 6.917 13.042 1.00 92.25 119 LEU A C 1
ATOM 895 O O . LEU A 1 119 ? -8.789 5.717 13.272 1.00 92.25 119 LEU A O 1
ATOM 899 N N . GLN A 1 1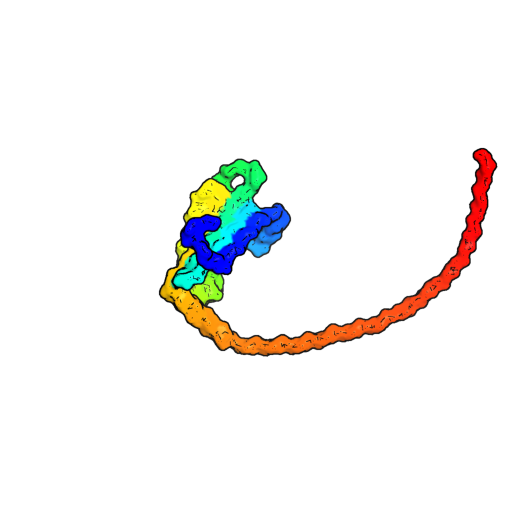20 ? -9.253 7.833 13.846 1.00 91.12 120 GLN A N 1
ATOM 900 C CA . GLN A 1 120 ? -9.960 7.481 15.078 1.00 91.12 120 GLN A CA 1
ATOM 901 C C . GLN A 1 120 ? -11.094 6.478 14.812 1.00 91.12 120 GLN A C 1
ATOM 903 O O . GLN A 1 120 ? -11.187 5.459 15.491 1.00 91.12 120 GLN A O 1
ATOM 908 N N . ARG A 1 121 ? -11.920 6.709 13.779 1.00 93.75 121 ARG A N 1
ATOM 909 C CA . ARG A 1 121 ? -12.995 5.774 13.396 1.00 93.75 121 ARG A CA 1
ATOM 910 C C . ARG A 1 121 ? -12.459 4.417 12.949 1.00 93.75 121 ARG A C 1
ATOM 912 O O . ARG A 1 121 ? -13.059 3.401 13.288 1.00 93.75 121 ARG A O 1
ATOM 919 N N . VAL A 1 122 ? -11.371 4.399 12.178 1.00 93.81 122 VAL A N 1
ATOM 920 C CA . VAL A 1 122 ? -10.709 3.162 11.736 1.00 93.81 122 VAL A CA 1
ATOM 921 C C . VAL A 1 122 ? -10.228 2.372 12.950 1.00 93.81 122 VAL A C 1
ATOM 923 O O . VAL A 1 122 ? -10.535 1.189 13.048 1.00 93.81 122 VAL A O 1
ATOM 926 N N . VAL A 1 123 ? -9.544 3.029 13.892 1.00 92.75 123 VAL A N 1
ATOM 927 C CA . VAL A 1 123 ? -9.037 2.410 15.124 1.00 92.75 123 VAL A CA 1
ATOM 928 C C . VAL A 1 123 ? -10.185 1.860 15.962 1.00 92.75 123 VAL A C 1
ATOM 930 O O . VAL A 1 123 ? -10.156 0.686 16.301 1.00 92.75 123 VAL A O 1
ATOM 933 N N . THR A 1 124 ? -11.239 2.644 16.215 1.00 94.38 124 THR A N 1
ATOM 934 C CA . THR A 1 124 ? -12.411 2.164 16.964 1.00 94.38 124 THR A CA 1
ATOM 935 C C . THR A 1 124 ? -13.009 0.908 16.331 1.00 94.38 124 THR A C 1
ATOM 937 O O . THR A 1 124 ? -13.250 -0.072 17.028 1.00 94.38 124 THR A O 1
ATOM 940 N N . ARG A 1 125 ? -13.202 0.899 15.005 1.00 94.12 125 ARG A N 1
ATOM 941 C CA . ARG A 1 125 ? -13.733 -0.271 14.288 1.00 94.12 125 ARG A CA 1
ATOM 942 C C . ARG A 1 125 ? -12.789 -1.468 14.358 1.00 94.12 125 ARG A C 1
ATOM 944 O O . ARG A 1 125 ? -13.257 -2.585 14.543 1.00 94.12 125 ARG A O 1
ATOM 951 N N . ALA A 1 126 ? -11.484 -1.242 14.215 1.00 93.00 126 ALA A N 1
ATOM 952 C CA . ALA A 1 126 ? -10.477 -2.291 14.313 1.00 93.00 126 ALA A CA 1
ATOM 953 C C . ALA A 1 126 ? -10.482 -2.938 15.702 1.00 93.00 126 ALA A C 1
ATOM 955 O O . ALA A 1 126 ? -10.535 -4.161 15.791 1.00 93.00 126 ALA A O 1
ATOM 956 N N . THR A 1 127 ? -10.503 -2.136 16.770 1.00 93.44 127 THR A N 1
ATOM 957 C CA . THR A 1 127 ? -10.585 -2.631 18.150 1.00 93.44 127 THR A CA 1
ATOM 958 C C . THR A 1 127 ? -11.848 -3.460 18.355 1.00 93.44 127 THR A C 1
ATOM 960 O O . THR A 1 127 ? -11.755 -4.593 18.805 1.00 93.44 127 THR A O 1
ATOM 963 N N . THR A 1 128 ? -13.012 -2.980 17.901 1.00 93.25 128 THR A N 1
ATOM 964 C CA . THR A 1 128 ? -14.260 -3.756 17.991 1.00 93.25 128 THR A CA 1
ATOM 965 C C . THR A 1 128 ? -14.180 -5.100 17.260 1.00 93.25 128 THR A C 1
ATOM 967 O O . THR A 1 128 ? -14.708 -6.088 17.757 1.00 93.25 128 THR A O 1
ATOM 970 N N . LEU A 1 129 ? -13.523 -5.174 16.097 1.00 90.00 129 LEU A N 1
ATOM 971 C CA . LEU A 1 129 ? -13.337 -6.445 15.384 1.00 90.00 129 LEU A CA 1
ATOM 972 C C . LEU A 1 129 ? -12.398 -7.403 16.114 1.00 90.00 129 LEU A C 1
ATOM 974 O O . LEU A 1 129 ? -12.626 -8.611 16.087 1.00 90.00 129 LEU A O 1
ATOM 978 N N . LEU A 1 130 ? -11.333 -6.873 16.715 1.00 90.06 130 LEU A N 1
ATOM 979 C CA . LEU A 1 130 ? -10.380 -7.666 17.484 1.00 90.06 130 LEU A CA 1
ATOM 980 C C . LEU A 1 130 ? -11.030 -8.207 18.761 1.00 90.06 130 LEU A C 1
ATOM 982 O O . LEU A 1 130 ? -10.863 -9.385 19.056 1.00 90.06 130 LEU A O 1
ATOM 986 N N . ASP A 1 131 ? -11.836 -7.392 19.441 1.00 90.38 131 ASP A N 1
ATOM 987 C CA . ASP A 1 131 ? -12.567 -7.785 20.650 1.00 90.38 131 ASP A CA 1
ATOM 988 C C . ASP A 1 131 ? -13.712 -8.766 20.347 1.00 90.38 131 ASP A C 1
ATOM 990 O O . ASP A 1 131 ? -14.007 -9.656 21.141 1.00 90.38 131 ASP A O 1
ATOM 994 N N . ALA A 1 132 ? -14.365 -8.625 19.186 1.00 84.75 132 ALA A N 1
ATOM 995 C CA . ALA A 1 132 ? -15.429 -9.525 18.740 1.00 84.75 132 ALA A CA 1
ATOM 996 C C . ALA A 1 132 ? -14.906 -10.869 18.215 1.00 84.75 132 ALA A C 1
ATOM 998 O O . ALA A 1 132 ? -15.697 -11.792 17.994 1.00 84.75 132 ALA A O 1
ATOM 999 N N . ARG A 1 133 ? -13.593 -11.000 17.989 1.00 80.94 133 ARG A N 1
ATOM 1000 C CA . ARG A 1 133 ? -12.991 -12.278 17.620 1.00 80.94 133 ARG A CA 1
ATOM 1001 C C . ARG A 1 133 ? -13.050 -13.177 18.860 1.00 80.94 133 ARG A C 1
ATOM 1003 O O . ARG A 1 133 ? -12.421 -12.842 19.862 1.00 80.94 133 ARG A O 1
ATOM 1010 N N . PRO A 1 134 ? -13.804 -14.296 18.838 1.00 72.62 134 PRO A N 1
ATOM 1011 C CA . PRO A 1 134 ? -13.797 -15.223 19.962 1.00 72.62 134 PRO A CA 1
ATOM 1012 C C . PRO A 1 134 ? -12.348 -15.621 20.212 1.00 72.62 134 PRO A C 1
ATOM 1014 O O . PRO A 1 134 ? -11.653 -15.937 19.245 1.00 72.62 134 PRO A O 1
ATOM 1017 N N . ALA A 1 135 ? -11.904 -15.535 21.474 1.00 66.19 135 ALA A N 1
ATOM 1018 C CA . ALA A 1 135 ? -10.544 -15.871 21.877 1.00 66.19 135 ALA A CA 1
ATOM 1019 C C . ALA A 1 135 ? -10.156 -17.168 21.175 1.00 66.19 135 ALA A C 1
ATOM 1021 O O . ALA A 1 135 ? -10.757 -18.215 21.432 1.00 66.19 135 ALA A O 1
ATOM 1022 N N . GLU A 1 136 ? -9.249 -17.052 20.207 1.00 61.06 136 GLU A N 1
ATOM 1023 C CA . GLU A 1 136 ? -8.797 -18.169 19.401 1.00 61.06 136 GLU A CA 1
ATOM 1024 C C . GLU A 1 136 ? -8.323 -19.209 20.411 1.00 61.06 136 GLU A C 1
ATOM 1026 O O . GLU A 1 136 ? -7.404 -18.937 21.190 1.00 61.06 136 GLU A O 1
ATOM 1031 N N . GLN A 1 137 ? -9.069 -20.318 20.528 1.00 60.81 137 GLN A N 1
ATOM 1032 C CA . GLN A 1 137 ? -8.774 -21.341 21.525 1.00 60.81 137 GLN A CA 1
ATOM 1033 C C . GLN A 1 137 ? -7.293 -21.665 21.370 1.00 60.81 137 GLN A C 1
ATOM 1035 O O . GLN A 1 137 ? -6.885 -21.949 20.238 1.00 60.81 137 GLN A O 1
ATOM 1040 N N . PRO A 1 138 ? -6.488 -21.570 22.449 1.00 62.44 138 PRO A N 1
ATOM 1041 C CA . PRO A 1 138 ? -5.060 -21.813 22.356 1.00 62.44 138 PRO A CA 1
ATOM 1042 C C . PRO A 1 138 ? -4.897 -23.140 21.637 1.00 62.44 138 PRO A C 1
ATOM 1044 O O . PRO A 1 138 ? -5.510 -24.130 22.053 1.00 62.44 138 PRO A O 1
ATOM 1047 N N . ALA A 1 139 ? -4.193 -23.104 20.499 1.00 65.31 139 ALA A N 1
ATOM 1048 C CA . ALA A 1 139 ? -4.034 -24.255 19.627 1.00 65.31 139 ALA A CA 1
ATOM 1049 C C . ALA A 1 139 ? -3.767 -25.469 20.514 1.00 65.31 139 ALA A C 1
ATOM 1051 O O . ALA A 1 139 ? -2.841 -25.425 21.333 1.00 65.31 139 ALA A O 1
ATOM 1052 N N . LYS A 1 140 ? -4.635 -26.494 20.429 1.00 66.69 140 LYS A N 1
ATOM 1053 C CA . LYS A 1 140 ? -4.435 -27.736 21.184 1.00 66.69 140 LYS A CA 1
ATOM 1054 C C . LYS A 1 140 ? -2.964 -28.109 21.015 1.00 66.69 140 LYS A C 1
ATOM 1056 O O . LYS A 1 140 ? -2.508 -28.065 19.867 1.00 66.69 140 LYS A O 1
ATOM 1061 N N . PRO A 1 141 ? -2.233 -28.393 22.111 1.00 71.56 141 PRO A N 1
ATOM 1062 C CA . PRO A 1 141 ? -0.832 -28.764 22.029 1.00 71.56 141 PRO A CA 1
ATOM 1063 C C . PRO A 1 141 ? -0.710 -29.782 20.910 1.00 71.56 141 PRO A C 1
ATOM 1065 O O . PRO A 1 141 ? -1.408 -30.793 20.939 1.00 71.56 141 PRO A O 1
ATOM 1068 N N . ILE A 1 142 ? 0.061 -29.443 19.875 1.00 73.81 142 ILE A N 1
ATOM 1069 C CA . ILE A 1 142 ? 0.346 -30.373 18.791 1.00 73.81 142 ILE A CA 1
ATOM 1070 C C . ILE A 1 142 ? 0.909 -31.590 19.507 1.00 73.81 142 ILE A C 1
ATOM 1072 O O . ILE A 1 142 ? 1.955 -31.469 20.156 1.00 73.81 142 ILE A O 1
ATOM 1076 N N . ASP A 1 143 ? 0.170 -32.703 19.483 1.00 74.38 143 ASP A N 1
ATOM 1077 C CA . ASP A 1 143 ? 0.652 -33.967 20.017 1.00 74.38 143 ASP A CA 1
ATOM 1078 C C . ASP A 1 143 ? 2.057 -34.135 19.459 1.00 74.38 143 ASP A C 1
ATOM 1080 O O . ASP A 1 143 ? 2.255 -34.063 18.240 1.00 74.38 143 ASP A O 1
ATOM 1084 N N . LYS A 1 144 ? 3.045 -34.212 20.364 1.00 71.44 144 LYS A N 1
ATOM 1085 C CA . LYS A 1 144 ? 4.449 -34.386 19.991 1.00 71.44 144 LYS A CA 1
ATOM 1086 C C . LYS A 1 144 ? 4.481 -35.427 18.873 1.00 71.44 144 LYS A C 1
ATOM 1088 O O . LYS A 1 144 ? 3.897 -36.494 19.082 1.00 71.44 144 LYS A O 1
ATOM 1093 N N . PRO A 1 145 ? 5.108 -35.133 17.716 1.00 72.44 145 PRO A N 1
ATOM 1094 C CA . PRO A 1 145 ? 5.250 -36.115 16.655 1.00 72.44 145 PRO A CA 1
ATOM 1095 C C . PRO A 1 145 ? 5.706 -37.419 17.293 1.00 72.44 145 PRO A C 1
ATOM 1097 O O . PRO A 1 145 ? 6.689 -37.401 18.041 1.00 72.44 145 PRO A O 1
ATOM 1100 N N . ALA A 1 146 ? 4.926 -38.485 17.091 1.00 75.94 146 ALA A N 1
ATOM 1101 C CA . ALA A 1 146 ? 5.229 -39.793 17.646 1.00 75.94 146 ALA A CA 1
ATOM 1102 C C . ALA A 1 146 ? 6.708 -40.076 17.386 1.00 75.94 146 ALA A C 1
ATOM 1104 O O . ALA A 1 146 ? 7.172 -39.940 16.250 1.00 75.94 146 ALA A O 1
ATOM 1105 N N . GLU A 1 147 ? 7.444 -40.355 18.462 1.00 76.75 147 GLU A N 1
ATOM 1106 C CA . GLU A 1 147 ? 8.871 -40.628 18.396 1.00 76.75 147 GLU A CA 1
ATOM 1107 C C . GLU A 1 147 ? 9.092 -41.689 17.308 1.00 76.75 147 GLU A C 1
ATOM 1109 O O . GLU A 1 147 ? 8.432 -42.735 17.348 1.00 76.75 147 GLU A O 1
ATOM 1114 N N . PRO A 1 148 ? 9.903 -41.396 16.273 1.00 78.81 148 PRO A N 1
ATOM 1115 C CA . PRO A 1 148 ? 10.077 -42.321 15.169 1.00 78.81 148 PRO A CA 1
ATOM 1116 C C . PRO A 1 148 ? 10.575 -43.657 15.731 1.00 78.81 148 PRO A C 1
ATOM 1118 O O . PRO A 1 148 ? 11.441 -43.654 16.612 1.00 78.81 148 PRO A O 1
ATOM 1121 N N . PRO A 1 149 ? 10.028 -44.795 15.263 1.00 82.31 149 PRO A N 1
ATOM 1122 C CA . PRO A 1 149 ? 10.450 -46.097 15.747 1.00 82.31 149 PRO A CA 1
ATOM 1123 C C . PRO A 1 149 ? 11.973 -46.222 15.598 1.00 82.31 149 PRO A C 1
ATOM 1125 O O . PRO A 1 149 ? 12.531 -45.727 14.610 1.00 82.31 149 PRO A O 1
ATOM 1128 N N . PRO A 1 150 ? 12.659 -46.839 16.577 1.00 82.88 150 PRO A N 1
ATOM 1129 C CA . PRO A 1 150 ? 14.105 -46.982 16.534 1.00 82.88 150 PRO A CA 1
ATOM 1130 C C . PRO A 1 150 ? 14.512 -47.630 15.205 1.00 82.88 150 PRO A C 1
ATOM 1132 O O . PRO A 1 150 ? 13.831 -48.556 14.756 1.00 82.88 150 PRO A O 1
ATOM 1135 N N . PRO A 1 151 ? 15.595 -47.155 14.564 1.00 80.00 151 PRO A N 1
ATOM 1136 C CA . PRO A 1 151 ? 16.013 -47.678 13.274 1.00 80.00 151 PRO A CA 1
ATOM 1137 C C . PRO A 1 151 ? 16.224 -49.188 13.386 1.00 80.00 151 PRO A C 1
ATOM 1139 O O . PRO A 1 151 ? 16.991 -49.653 14.237 1.00 80.00 151 PRO A O 1
ATOM 1142 N N . GLU A 1 152 ? 15.532 -49.948 12.532 1.00 78.69 152 GLU A N 1
ATOM 1143 C CA . GLU A 1 152 ? 15.812 -51.366 12.335 1.00 78.69 152 GLU A CA 1
ATOM 1144 C C . GLU A 1 152 ? 17.309 -51.504 12.069 1.00 78.69 152 GLU A C 1
ATOM 1146 O O . GLU A 1 152 ? 17.862 -50.885 11.158 1.00 78.69 152 GLU A O 1
ATOM 1151 N N . ARG A 1 153 ? 17.993 -52.265 12.928 1.00 75.94 153 ARG A N 1
ATOM 1152 C CA . ARG A 1 153 ? 19.422 -52.529 12.780 1.00 75.94 153 ARG A CA 1
ATOM 1153 C C . ARG A 1 153 ? 19.615 -53.314 11.491 1.00 75.94 153 ARG A C 1
ATOM 1155 O O . ARG A 1 153 ? 19.482 -54.534 11.494 1.00 75.94 153 ARG A O 1
ATOM 1162 N N . THR A 1 154 ? 19.943 -52.623 10.406 1.00 75.00 154 THR A N 1
ATOM 1163 C CA . THR A 1 154 ? 20.364 -53.267 9.167 1.00 75.00 154 THR A CA 1
ATOM 1164 C C . THR A 1 154 ? 21.603 -54.107 9.486 1.00 75.00 154 THR A C 1
ATOM 1166 O O . THR A 1 154 ? 22.594 -53.553 9.977 1.00 75.00 154 THR A O 1
ATOM 1169 N N . PRO A 1 155 ? 21.571 -55.435 9.283 1.00 76.12 155 PRO A N 1
ATOM 1170 C CA . PRO A 1 155 ? 22.722 -56.277 9.555 1.00 76.12 155 PRO A CA 1
ATOM 1171 C C . PRO A 1 155 ? 23.893 -55.811 8.690 1.00 76.12 155 PRO A C 1
ATOM 1173 O O . PRO A 1 155 ? 23.785 -55.719 7.468 1.00 76.12 155 PRO A O 1
ATOM 1176 N N . ILE A 1 156 ? 25.003 -55.475 9.349 1.00 77.44 156 ILE A N 1
ATOM 1177 C CA . ILE A 1 156 ? 26.240 -55.054 8.693 1.00 77.44 156 ILE A CA 1
ATOM 1178 C C . ILE A 1 156 ? 26.687 -56.210 7.786 1.00 77.44 156 ILE A C 1
ATOM 1180 O O . ILE A 1 156 ? 26.914 -57.311 8.298 1.00 77.44 156 ILE A O 1
ATOM 1184 N N . PRO A 1 157 ? 26.809 -56.004 6.462 1.00 71.62 157 PRO A N 1
ATOM 1185 C CA . PRO A 1 157 ? 27.279 -57.048 5.568 1.00 71.62 157 PRO A CA 1
ATOM 1186 C C . PRO A 1 157 ? 28.705 -57.445 5.958 1.00 71.62 157 PRO A C 1
ATOM 1188 O O . PRO A 1 157 ? 29.573 -56.594 6.170 1.00 71.62 157 PRO A O 1
ATOM 1191 N N . ALA A 1 158 ? 28.927 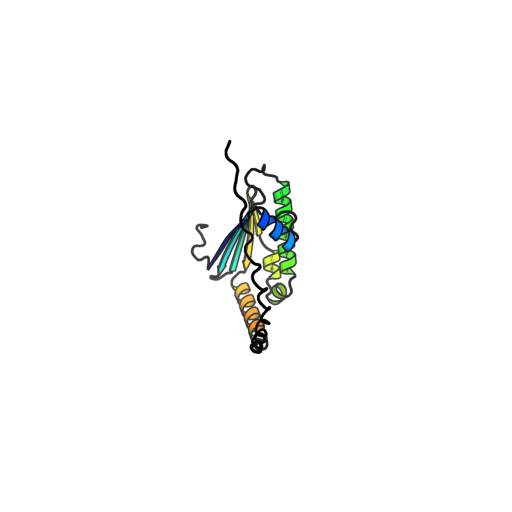-58.754 6.079 1.00 74.38 158 ALA A N 1
ATOM 1192 C CA . ALA A 1 158 ? 30.216 -59.329 6.425 1.00 74.38 158 ALA A CA 1
ATOM 1193 C C . ALA A 1 158 ? 31.305 -58.805 5.477 1.00 74.38 158 ALA A C 1
ATOM 1195 O O . ALA A 1 158 ? 31.171 -58.844 4.253 1.00 74.38 158 ALA A O 1
ATOM 1196 N N . ARG A 1 159 ? 32.382 -58.286 6.069 1.00 68.56 159 ARG A N 1
ATOM 1197 C CA . ARG A 1 159 ? 33.526 -57.703 5.367 1.00 68.56 159 ARG A CA 1
ATOM 1198 C C . ARG A 1 159 ? 34.149 -58.766 4.456 1.00 68.56 159 ARG A C 1
ATOM 1200 O O . ARG A 1 159 ? 34.659 -59.770 4.947 1.00 68.56 159 ARG A O 1
ATOM 1207 N N . ALA A 1 160 ? 34.092 -58.549 3.143 1.00 72.44 160 ALA A N 1
ATOM 1208 C CA . ALA A 1 160 ? 34.731 -59.431 2.174 1.00 72.44 160 ALA A CA 1
ATOM 1209 C C . ALA A 1 160 ? 36.259 -59.464 2.401 1.00 72.44 160 ALA A C 1
ATOM 1211 O O . ALA A 1 160 ? 36.847 -58.425 2.726 1.00 72.44 160 ALA A O 1
ATOM 1212 N N . PRO A 1 161 ? 36.907 -60.633 2.254 1.00 71.31 161 PRO A N 1
ATOM 1213 C CA . PRO A 1 161 ? 38.346 -60.767 2.437 1.00 71.31 161 PRO A CA 1
ATOM 1214 C C . PRO A 1 161 ? 39.109 -59.945 1.392 1.00 71.31 161 PRO A C 1
ATOM 1216 O O . PRO A 1 161 ? 38.773 -59.945 0.207 1.00 71.31 161 PRO A O 1
ATOM 1219 N N . ALA A 1 162 ? 40.136 -59.230 1.856 1.00 67.81 162 ALA A N 1
ATOM 1220 C CA . ALA A 1 162 ? 40.998 -58.397 1.029 1.00 67.81 162 ALA A CA 1
ATOM 1221 C C . ALA A 1 162 ? 41.696 -59.242 -0.047 1.00 67.81 162 ALA A C 1
ATOM 1223 O O . ALA A 1 162 ? 42.369 -60.224 0.269 1.00 67.81 162 ALA A O 1
ATOM 1224 N N . GLN A 1 163 ? 41.541 -58.852 -1.315 1.00 71.75 163 GLN A N 1
ATOM 1225 C CA . GLN A 1 163 ? 42.298 -59.459 -2.405 1.00 71.75 163 GLN A CA 1
ATOM 1226 C C . GLN A 1 163 ? 43.759 -58.980 -2.359 1.00 71.75 163 GLN A C 1
ATOM 1228 O O . GLN A 1 163 ? 43.999 -57.780 -2.198 1.00 71.75 163 GLN A O 1
ATOM 1233 N N . PRO A 1 164 ? 44.740 -59.885 -2.503 1.00 67.94 164 PRO A N 1
ATOM 1234 C CA . PRO A 1 164 ? 46.145 -59.515 -2.577 1.00 67.94 164 PRO A CA 1
ATOM 1235 C C . PRO A 1 164 ? 46.442 -58.823 -3.914 1.00 67.94 164 PRO A C 1
ATOM 1237 O O . PRO A 1 164 ? 46.186 -59.371 -4.986 1.00 67.94 164 PRO A O 1
ATOM 1240 N N . HIS A 1 165 ? 47.000 -57.614 -3.844 1.00 62.06 165 HIS A N 1
ATOM 1241 C CA . HIS A 1 165 ? 47.511 -56.896 -5.008 1.00 62.06 165 HIS A CA 1
ATOM 1242 C C . HIS A 1 165 ? 48.700 -57.654 -5.617 1.00 62.06 165 HIS A C 1
ATOM 1244 O O . HIS A 1 165 ? 49.749 -57.790 -4.988 1.00 62.06 165 HIS A O 1
ATOM 1250 N N . ALA A 1 166 ? 48.524 -58.139 -6.847 1.00 61.81 166 ALA A N 1
ATOM 1251 C CA . ALA A 1 166 ? 49.597 -58.681 -7.669 1.00 61.81 166 ALA A CA 1
ATOM 1252 C C . ALA A 1 166 ? 50.528 -57.551 -8.140 1.00 61.81 166 ALA A C 1
ATOM 1254 O O . ALA A 1 166 ? 50.074 -56.487 -8.563 1.00 61.81 166 ALA A O 1
ATOM 1255 N N . GLY A 1 167 ? 51.832 -57.797 -8.016 1.00 62.16 167 GLY A N 1
ATOM 1256 C CA . GLY A 1 167 ? 52.898 -56.834 -8.258 1.00 62.16 167 GLY A CA 1
ATOM 1257 C C . GLY A 1 167 ? 53.038 -56.388 -9.713 1.00 62.16 167 GLY A C 1
ATOM 1258 O O . GLY A 1 167 ? 52.749 -57.116 -10.659 1.00 62.16 167 GLY A O 1
ATOM 1259 N N . THR A 1 168 ? 53.532 -55.165 -9.863 1.00 60.03 168 THR A N 1
ATOM 1260 C CA . THR A 1 168 ? 53.999 -54.563 -11.114 1.00 60.03 168 THR A CA 1
ATOM 1261 C C . THR A 1 168 ? 55.351 -55.145 -11.536 1.00 60.03 168 THR A C 1
ATOM 1263 O O . THR A 1 168 ? 56.268 -55.160 -10.711 1.00 60.03 168 THR A O 1
ATOM 1266 N N . PRO A 1 169 ? 55.530 -55.558 -12.804 1.00 67.31 169 PRO A N 1
ATOM 1267 C CA . PRO A 1 169 ? 56.844 -55.868 -13.340 1.00 67.31 169 PRO A CA 1
ATOM 1268 C C . PRO A 1 169 ? 57.560 -54.579 -13.762 1.00 67.31 169 PRO A C 1
ATOM 1270 O O . PRO A 1 169 ? 56.996 -53.720 -14.437 1.00 67.31 169 PRO A O 1
ATOM 1273 N N . THR A 1 170 ? 58.816 -54.461 -13.347 1.00 63.59 170 THR A N 1
ATOM 1274 C CA . THR A 1 170 ? 59.790 -53.475 -13.821 1.00 63.59 170 THR A CA 1
ATOM 1275 C C . THR A 1 170 ? 60.235 -53.786 -15.247 1.00 63.59 170 THR A C 1
ATOM 1277 O O . THR A 1 170 ? 60.621 -54.920 -15.540 1.00 63.59 170 THR A O 1
ATOM 1280 N N . SER A 1 171 ? 60.268 -52.768 -16.104 1.00 67.62 171 SER A N 1
ATOM 1281 C CA . SER A 1 171 ? 61.188 -52.643 -17.241 1.00 67.62 171 SER A CA 1
ATOM 1282 C C . SER A 1 171 ? 61.448 -51.166 -17.491 1.00 67.62 171 SER A C 1
ATOM 1284 O O . SER A 1 171 ? 60.464 -50.396 -17.425 1.00 67.62 171 SER A O 1
#

Radius of gyration: 29.16 Å; chains: 1; bounding box: 77×78×44 Å

Foldseek 3Di:
DPPPCPQFPDKDKDQQPPVSQVVCCVVLVNPTRFRIWIWTWGDDLKIKIKIKGFQDDDPDDQDPVSQVSVVVSQQVVLQVVLPDPLNVQLVVNV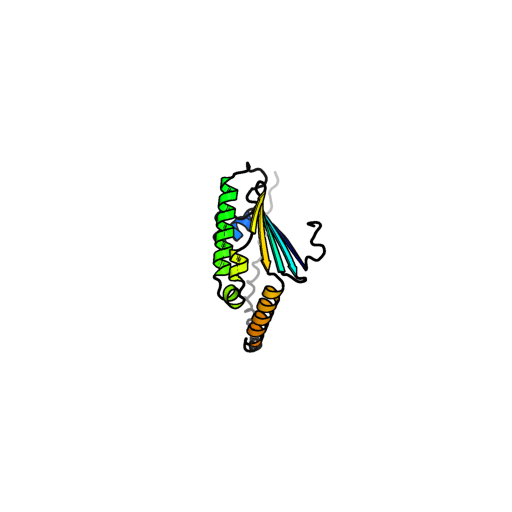QSNPWDWDDDRRMIITMRIGGNVSVVSSVVSVVVVVVPPPPPPPPDPPPPPPDPPDDDPDPDPPDDDDDDDDDDDDD

Secondary structure (DSSP, 8-state):
--TT-TT-SEEEEEE--HHHHHHHHHHHT-SS--SEEEEEEEESSSEEEEEEEE-S-TTS---HHHHHHHHHHHHHHHHHHHHSHHHHHHT-HHHHHT-EEEEETTEEEEEEEE-HHHHHHHHHHHHHHHHTS------------PPPPPPP-PPPPP-PPPPP-PPPPP-

Sequence (171 aa):
MPERAPGASLRITARLPFDARVALARQTGLESAPAQLSIWADVVDDFVIIIDADAADPGEKKSRRALARLETMIRAALRVLADAPEARVLGLSSSLARARMIKQGTWIRTIVAVGPAHLQRVVTRATTLLDARPAEQPAKPIDKPAEPPPPERTPIPARAPAQPHAGTPTS